Protein AF-A0A2D5PM77-F1 (afdb_monomer)

Secondary structure (DSSP, 8-state):
--HHHHHHHHHHHHHHHT-TT--HHHHHHHHHHHHHHHHHHHHHHHHHHHHHHHHHHHHTT-

Foldseek 3Di:
DALVVLVVLLVVLVVQCPDPPDDPVSVVVSVVVNVVSVVVNVVNVVVVVVVVVVVVVVVVVD

Nearest PDB structures (foldseek):
  6dkm-assembly1_A  TM=9.435E-01  e=1.142E+00  synthetic const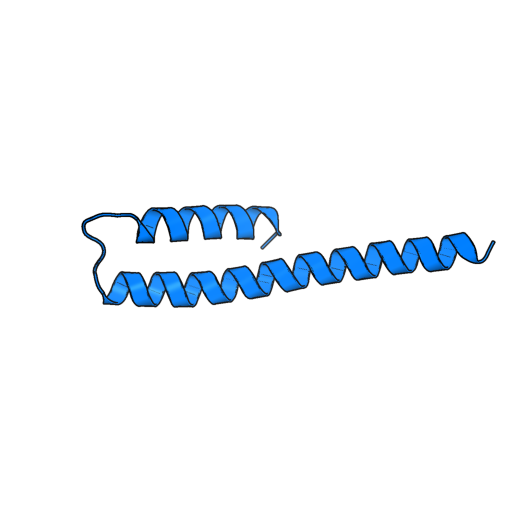ruct
  6dkm-assembly2_C  TM=9.489E-01  e=2.766E+00  synthetic construct
  8eja-assembly1_B  TM=6.454E-01  e=3.169E+00  synthetic construct
  8oir-assembly1_Aa  TM=6.057E-01  e=6.260E+00  Homo sapiens

Structure (mmCIF, N/CA/C/O backbone):
data_AF-A0A2D5PM77-F1
#
_entry.id   AF-A0A2D5PM77-F1
#
loop_
_atom_site.group_PDB
_atom_site.id
_atom_site.type_symbol
_atom_site.label_atom_id
_atom_site.label_alt_id
_atom_site.label_comp_id
_atom_site.label_asym_id
_atom_site.label_entity_id
_atom_site.label_seq_id
_atom_site.pdbx_PDB_ins_code
_atom_site.Cartn_x
_atom_site.Cartn_y
_atom_site.Cartn_z
_ato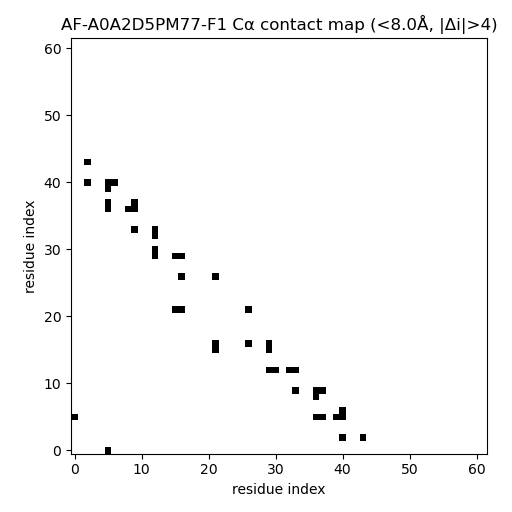m_site.occupancy
_atom_site.B_iso_or_equiv
_atom_site.auth_seq_id
_atom_site.auth_comp_id
_atom_site.auth_asym_id
_atom_site.auth_atom_id
_atom_site.pdbx_PDB_model_num
ATOM 1 N N . MET A 1 1 ? 3.567 9.893 -3.306 1.00 79.88 1 MET A N 1
ATOM 2 C CA . MET A 1 1 ? 3.972 8.892 -2.288 1.00 79.88 1 MET A CA 1
ATOM 3 C C . MET A 1 1 ? 5.173 8.117 -2.829 1.00 79.88 1 MET A C 1
ATOM 5 O O . MET A 1 1 ? 5.363 8.164 -4.037 1.00 79.88 1 MET A O 1
ATOM 9 N N . THR A 1 2 ? 6.001 7.501 -1.984 1.00 95.44 2 THR A N 1
ATOM 10 C CA . THR A 1 2 ? 7.038 6.527 -2.401 1.00 95.44 2 THR A CA 1
ATOM 11 C C . THR A 1 2 ? 6.601 5.124 -1.976 1.00 95.44 2 THR A C 1
ATOM 13 O O . THR A 1 2 ? 5.626 5.003 -1.228 1.00 95.44 2 THR A O 1
ATOM 16 N N . PHE A 1 3 ? 7.290 4.072 -2.427 1.00 95.75 3 PHE A N 1
ATOM 17 C CA . PHE A 1 3 ? 6.983 2.705 -1.997 1.00 95.75 3 PHE A CA 1
ATOM 18 C C . PHE A 1 3 ? 7.133 2.546 -0.475 1.00 95.75 3 PHE A C 1
ATOM 20 O O . PHE A 1 3 ? 6.226 2.045 0.185 1.00 95.75 3 PHE A O 1
ATOM 27 N N . GLU A 1 4 ? 8.212 3.079 0.097 1.00 97.00 4 GLU A N 1
ATOM 28 C CA . GLU A 1 4 ? 8.529 3.026 1.530 1.00 97.00 4 GLU A CA 1
ATOM 29 C C . GLU A 1 4 ? 7.467 3.752 2.354 1.00 97.00 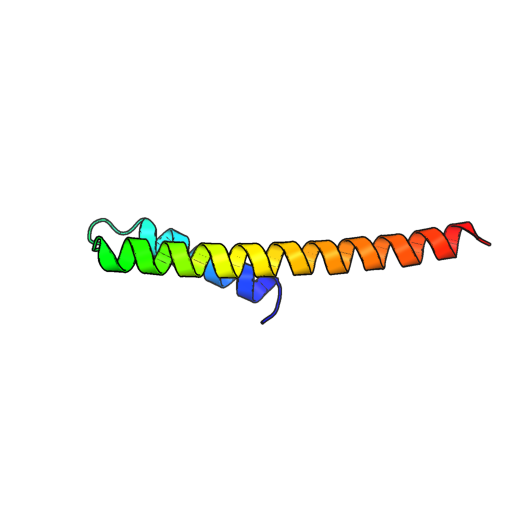4 GLU A C 1
ATOM 31 O O . GLU A 1 4 ? 7.027 3.248 3.384 1.00 97.00 4 GLU A O 1
ATOM 36 N N . LYS A 1 5 ? 6.995 4.910 1.870 1.00 96.69 5 LYS A N 1
ATOM 37 C CA . LYS A 1 5 ? 5.879 5.629 2.500 1.00 96.69 5 LYS A CA 1
ATOM 38 C C . LYS A 1 5 ? 4.579 4.826 2.438 1.00 96.69 5 LYS A C 1
ATOM 40 O O . LYS A 1 5 ? 3.810 4.860 3.392 1.00 96.69 5 LYS A O 1
ATOM 45 N N . GLY A 1 6 ? 4.338 4.104 1.343 1.00 97.12 6 GLY A N 1
ATOM 46 C CA . GLY A 1 6 ? 3.210 3.178 1.235 1.00 97.12 6 GLY A CA 1
ATOM 47 C C . GLY A 1 6 ? 3.308 2.030 2.244 1.00 97.12 6 GLY A C 1
ATOM 48 O O . GLY A 1 6 ? 2.330 1.734 2.920 1.00 97.12 6 GLY A O 1
ATOM 49 N N . MET A 1 7 ? 4.497 1.447 2.422 1.00 97.25 7 MET A N 1
ATOM 50 C CA . MET A 1 7 ? 4.727 0.403 3.429 1.00 97.25 7 MET A CA 1
ATOM 51 C C . MET A 1 7 ? 4.599 0.887 4.862 1.00 97.25 7 MET A C 1
ATOM 53 O O . MET A 1 7 ? 3.996 0.186 5.670 1.00 97.25 7 MET A O 1
ATOM 57 N N . ALA A 1 8 ? 5.116 2.071 5.184 1.00 97.44 8 ALA A N 1
ATOM 58 C CA . ALA A 1 8 ? 4.899 2.673 6.496 1.00 97.44 8 ALA A CA 1
ATOM 59 C C . ALA A 1 8 ? 3.396 2.832 6.768 1.00 97.44 8 ALA A C 1
ATOM 61 O O . ALA A 1 8 ? 2.890 2.349 7.773 1.00 97.44 8 ALA A O 1
ATOM 62 N N . LYS A 1 9 ? 2.662 3.372 5.791 1.00 96.38 9 LYS A N 1
ATOM 63 C CA . LYS A 1 9 ? 1.218 3.565 5.906 1.00 96.38 9 LYS A CA 1
ATOM 64 C C . LYS A 1 9 ? 0.435 2.257 6.068 1.00 96.38 9 LYS A C 1
ATOM 66 O O . LYS A 1 9 ? -0.503 2.220 6.853 1.00 96.38 9 LYS A O 1
ATOM 71 N N . LEU A 1 10 ? 0.804 1.182 5.365 1.00 96.25 10 LEU A N 1
ATOM 72 C CA . LEU A 1 10 ? 0.172 -0.128 5.579 1.00 96.25 10 LEU A CA 1
ATOM 73 C C . LEU A 1 10 ? 0.412 -0.660 6.991 1.00 96.25 10 LEU A C 1
ATOM 75 O O . LEU A 1 10 ? -0.515 -1.197 7.587 1.00 96.25 10 LEU A O 1
ATOM 79 N N . LYS A 1 11 ? 1.622 -0.493 7.538 1.00 95.81 11 LYS A N 1
ATOM 80 C CA . LYS A 1 11 ? 1.919 -0.897 8.919 1.00 95.81 11 LYS A CA 1
ATOM 81 C C . LYS A 1 11 ? 1.063 -0.125 9.920 1.00 95.81 11 LYS A C 1
ATOM 83 O O . LYS A 1 11 ? 0.509 -0.734 10.828 1.00 95.81 11 LYS A O 1
ATOM 88 N N . ASP A 1 12 ? 0.899 1.178 9.712 1.00 95.19 12 ASP A N 1
ATOM 89 C CA . ASP A 1 12 ? 0.069 2.024 10.576 1.00 95.19 12 ASP A CA 1
ATOM 90 C C . ASP A 1 12 ? -1.417 1.626 10.516 1.00 95.19 12 ASP A C 1
ATOM 92 O O . ASP A 1 12 ? -2.106 1.595 11.540 1.00 95.19 12 ASP A O 1
ATOM 96 N N . LEU A 1 13 ? -1.913 1.282 9.321 1.00 94.69 13 LEU A N 1
ATOM 97 C CA . LEU A 1 13 ? -3.283 0.802 9.120 1.00 94.69 13 LEU A CA 1
ATOM 98 C C . LEU A 1 13 ? -3.512 -0.558 9.788 1.00 94.69 13 LEU A C 1
ATOM 100 O O . LEU A 1 13 ? -4.511 -0.727 10.479 1.00 94.69 13 LEU A O 1
ATOM 104 N N . VAL A 1 14 ? -2.575 -1.501 9.645 1.00 94.00 14 VAL A N 1
ATOM 105 C CA . VAL A 1 14 ? -2.643 -2.809 10.319 1.00 94.00 14 VAL A CA 1
ATOM 106 C C . VAL A 1 14 ? -2.614 -2.632 11.834 1.00 94.00 14 VAL A C 1
ATOM 108 O O . VAL A 1 14 ? -3.493 -3.141 12.518 1.00 94.00 14 VAL A O 1
ATOM 111 N N . SER A 1 15 ? -1.689 -1.825 12.356 1.00 92.75 15 SER A N 1
ATOM 112 C CA . SER A 1 15 ? -1.628 -1.532 13.792 1.00 92.75 15 SER A CA 1
ATOM 113 C C . SER A 1 15 ? -2.909 -0.869 14.308 1.00 92.75 15 SER A C 1
ATOM 115 O O . SER A 1 15 ? -3.293 -1.076 15.456 1.00 92.75 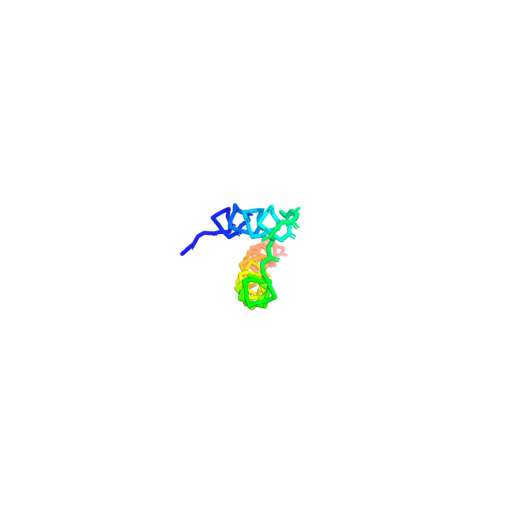15 SER A O 1
ATOM 117 N N . SER A 1 16 ? -3.598 -0.085 13.474 1.00 90.38 16 SER A N 1
ATOM 118 C CA . SER A 1 16 ? -4.898 0.483 13.834 1.00 90.38 16 SER A CA 1
ATOM 119 C C . SER A 1 16 ? -6.001 -0.573 13.874 1.00 90.38 16 SER A C 1
ATOM 121 O O . SER A 1 16 ? -6.785 -0.557 14.818 1.00 90.38 16 SER A O 1
ATOM 123 N N . LEU A 1 17 ? -6.024 -1.507 12.917 1.00 90.88 17 LEU A N 1
ATOM 124 C CA . LEU A 1 17 ? -6.959 -2.640 12.884 1.00 90.88 17 LEU A CA 1
ATOM 125 C C . LEU A 1 17 ? -6.770 -3.616 14.058 1.00 90.88 17 LEU A C 1
ATOM 127 O O . LEU A 1 17 ? -7.720 -4.282 14.451 1.00 90.88 17 LEU A O 1
ATOM 131 N N . GLU A 1 18 ? -5.569 -3.693 14.631 1.00 91.75 18 GLU A N 1
ATOM 132 C CA . GLU A 1 18 ? -5.255 -4.547 15.787 1.00 91.75 18 GLU A CA 1
ATOM 133 C C . GLU A 1 18 ? -5.675 -3.940 17.139 1.00 91.75 18 GLU A C 1
ATOM 135 O O . GLU A 1 18 ? -5.563 -4.596 18.175 1.00 91.75 18 GLU A O 1
ATOM 140 N N . LYS A 1 19 ? -6.161 -2.691 17.168 1.00 92.06 19 LYS A N 1
ATOM 141 C CA . LYS A 1 19 ? -6.618 -2.052 18.410 1.00 92.06 19 LYS A CA 1
ATOM 142 C C . LYS A 1 19 ? -7.901 -2.715 18.912 1.00 92.06 19 LYS A C 1
ATOM 144 O O . LYS A 1 19 ? -8.895 -2.762 18.198 1.00 92.06 19 LYS A O 1
ATOM 149 N N . GLU A 1 20 ? -7.922 -3.100 20.188 1.00 84.94 20 GLU A N 1
ATOM 150 C CA . GLU A 1 20 ? -9.066 -3.779 20.829 1.00 84.94 20 GLU A CA 1
ATOM 151 C C . GLU A 1 20 ? -10.391 -2.992 20.782 1.00 84.94 20 GLU A C 1
ATOM 153 O O . GLU A 1 20 ? -11.459 -3.588 20.866 1.00 84.94 20 GLU A O 1
ATOM 158 N N . ASN A 1 21 ? -10.333 -1.663 20.631 1.00 90.88 21 ASN A N 1
ATOM 159 C CA . ASN A 1 21 ? -11.498 -0.769 20.648 1.00 90.88 21 ASN A CA 1
ATOM 160 C C . ASN A 1 21 ? -11.764 -0.080 19.300 1.00 90.88 21 ASN A C 1
ATOM 162 O O . ASN A 1 21 ? -12.351 1.002 19.277 1.00 90.88 21 ASN A O 1
ATOM 166 N N . ILE A 1 22 ? -11.307 -0.650 18.183 1.00 92.62 22 ILE A N 1
ATOM 167 C CA . ILE A 1 22 ? -11.641 -0.103 16.866 1.00 92.62 22 ILE A CA 1
ATOM 168 C C . ILE A 1 22 ? -13.138 -0.282 16.576 1.00 92.62 22 ILE A C 1
ATOM 170 O O . ILE A 1 22 ? -13.706 -1.360 16.763 1.00 92.62 22 ILE A O 1
ATOM 174 N N . SER A 1 23 ? -13.801 0.781 16.120 1.00 95.62 23 SER A N 1
ATOM 175 C CA . SER A 1 23 ? -15.198 0.682 15.697 1.00 95.62 23 SER A CA 1
ATOM 176 C C . SER A 1 23 ? -15.332 -0.022 14.340 1.00 95.62 23 SER A C 1
ATOM 178 O O . SER A 1 23 ? -14.383 -0.121 13.556 1.00 95.62 23 SER A O 1
ATOM 180 N N . LEU A 1 24 ? -16.539 -0.503 14.031 1.00 93.38 24 LEU A N 1
ATOM 181 C CA . LEU A 1 24 ? -16.830 -1.116 12.731 1.00 93.38 24 LEU A CA 1
ATOM 182 C C . LEU A 1 24 ? -16.564 -0.141 11.574 1.00 93.38 24 LEU A C 1
ATOM 184 O O . LEU A 1 24 ? -15.928 -0.514 10.591 1.00 93.38 24 LEU A O 1
ATOM 188 N N . GLU A 1 25 ? -17.002 1.110 11.717 1.00 94.62 25 GLU A N 1
ATOM 189 C CA . GLU A 1 25 ? -16.821 2.155 10.706 1.00 94.62 25 GLU A CA 1
ATOM 190 C C . GLU A 1 25 ? -15.332 2.427 10.441 1.00 94.62 25 GLU A C 1
ATOM 192 O O . GLU A 1 25 ? -14.888 2.442 9.293 1.00 94.62 25 GLU A O 1
ATOM 197 N N . GLU A 1 26 ? -14.531 2.559 11.504 1.00 93.00 26 GLU A N 1
ATOM 198 C CA . GLU A 1 26 ? -13.080 2.752 11.399 1.00 93.00 26 GLU A CA 1
ATOM 199 C C . GLU A 1 26 ? -12.378 1.534 10.792 1.00 93.00 26 GLU A C 1
ATOM 201 O O . GLU A 1 26 ? -11.411 1.688 10.040 1.00 93.00 26 GLU A O 1
ATOM 206 N N . SER A 1 27 ? -12.869 0.325 11.080 1.00 93.56 27 SER A N 1
ATOM 207 C CA . SER A 1 27 ? -12.346 -0.916 10.500 1.00 93.56 27 SER A CA 1
ATOM 208 C C . SER A 1 27 ? -12.580 -0.961 8.991 1.00 93.56 27 SER A C 1
ATOM 210 O O . SER A 1 27 ? -11.661 -1.267 8.228 1.00 93.56 27 SER A O 1
ATOM 212 N N . ILE A 1 28 ? -13.785 -0.592 8.545 1.00 95.19 28 ILE A N 1
ATOM 213 C CA . ILE A 1 28 ? -14.135 -0.505 7.121 1.00 95.19 28 ILE A CA 1
ATOM 214 C C . ILE A 1 28 ? -13.282 0.563 6.433 1.00 95.19 28 ILE A C 1
ATOM 216 O O . ILE A 1 28 ? -12.672 0.290 5.398 1.00 95.19 28 ILE A O 1
ATOM 220 N N . GLN A 1 29 ? -13.164 1.752 7.028 1.00 95.19 29 GLN A N 1
ATOM 221 C CA . GLN A 1 29 ? -12.355 2.835 6.473 1.00 95.19 29 GLN A CA 1
ATOM 222 C C . GLN A 1 29 ? -10.873 2.446 6.357 1.00 95.19 29 GLN A C 1
ATOM 224 O O . GLN A 1 29 ? -10.254 2.661 5.311 1.00 95.19 29 GLN A O 1
ATOM 229 N N . SER A 1 30 ? -10.313 1.825 7.398 1.00 94.50 30 SER A N 1
ATOM 230 C CA . SER A 1 30 ? -8.921 1.357 7.409 1.00 94.50 30 SER A CA 1
ATOM 231 C C . SER A 1 30 ? -8.679 0.294 6.336 1.00 94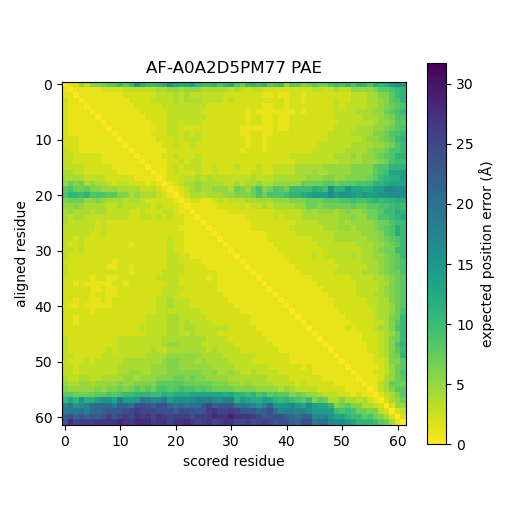.50 30 SER A C 1
ATOM 233 O O . SER A 1 30 ? -7.646 0.311 5.664 1.00 94.50 30 SER A O 1
ATOM 235 N N . PHE A 1 31 ? -9.645 -0.602 6.116 1.00 92.94 31 PHE A N 1
ATOM 236 C CA . PHE A 1 31 ? -9.577 -1.615 5.065 1.00 92.94 31 PHE A CA 1
ATOM 237 C C . PHE A 1 31 ? -9.640 -1.004 3.655 1.00 92.94 31 PHE A C 1
ATOM 239 O O . PHE A 1 31 ? -8.821 -1.328 2.787 1.00 92.94 31 PHE A O 1
ATOM 246 N N . GLU A 1 32 ? -10.570 -0.079 3.409 1.00 96.12 32 GLU A N 1
ATOM 247 C CA . GLU A 1 32 ? -10.661 0.634 2.130 1.00 96.12 32 GLU A CA 1
ATOM 248 C C . GLU A 1 32 ? -9.391 1.431 1.819 1.00 96.12 32 GLU A C 1
ATOM 250 O O . GLU A 1 32 ? -8.938 1.495 0.673 1.00 96.12 32 GLU A O 1
ATOM 255 N N . GLU A 1 33 ? -8.800 2.059 2.830 1.00 96.31 33 GLU A N 1
ATOM 256 C CA . GLU A 1 33 ? -7.545 2.774 2.669 1.00 96.31 33 GLU A CA 1
ATOM 257 C C . GLU A 1 33 ? -6.379 1.811 2.425 1.00 96.31 33 GLU A C 1
ATOM 259 O O . GLU A 1 33 ? -5.593 2.017 1.494 1.00 96.31 33 GLU A O 1
ATOM 264 N N . GLY A 1 34 ? -6.312 0.717 3.183 1.00 96.31 34 GLY A 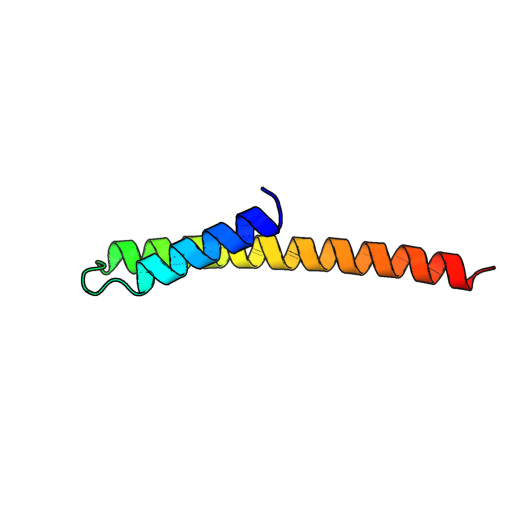N 1
ATOM 265 C CA . GLY A 1 34 ? -5.304 -0.328 3.031 1.00 96.31 34 GLY A CA 1
ATOM 266 C C . GLY A 1 34 ? -5.289 -0.904 1.621 1.00 96.31 34 GLY A C 1
ATOM 267 O O . GLY A 1 34 ? -4.243 -0.933 0.975 1.00 96.31 34 GLY A O 1
ATOM 268 N N . THR A 1 35 ? -6.455 -1.256 1.075 1.00 96.62 35 THR A N 1
ATOM 269 C CA . THR A 1 35 ? -6.562 -1.784 -0.297 1.00 96.62 35 THR A CA 1
ATOM 270 C C . THR A 1 35 ? -6.087 -0.786 -1.359 1.00 96.62 35 THR A C 1
ATOM 272 O O . THR A 1 35 ? -5.446 -1.182 -2.337 1.00 96.62 35 THR A O 1
ATOM 275 N N . LYS A 1 36 ? -6.328 0.520 -1.175 1.00 97.25 36 LYS A N 1
ATOM 276 C CA . LYS A 1 36 ? -5.806 1.568 -2.075 1.00 97.25 36 LYS A CA 1
ATOM 277 C C . LYS A 1 36 ? -4.280 1.658 -2.009 1.00 97.25 36 LYS A C 1
ATOM 279 O O . LYS A 1 36 ? -3.634 1.800 -3.051 1.00 97.25 36 LYS A O 1
ATOM 284 N N . VAL A 1 37 ? -3.703 1.573 -0.810 1.00 97.69 37 VAL A N 1
ATOM 285 C CA . VAL A 1 37 ? -2.248 1.634 -0.609 1.00 97.69 37 VAL A CA 1
ATOM 286 C C . VAL A 1 37 ? -1.564 0.373 -1.149 1.00 97.69 37 VAL A C 1
ATOM 288 O O . VAL A 1 37 ? -0.568 0.506 -1.859 1.00 97.69 37 VAL A O 1
ATOM 291 N N . VAL A 1 38 ? -2.130 -0.820 -0.932 1.00 97.56 38 VAL A N 1
ATOM 292 C CA . VAL A 1 38 ? -1.637 -2.083 -1.518 1.00 97.56 38 VAL A CA 1
ATOM 293 C C . VAL A 1 38 ? -1.553 -1.972 -3.040 1.00 97.56 38 VAL A C 1
ATOM 295 O O . VAL A 1 38 ? -0.468 -2.110 -3.602 1.00 97.56 38 VAL A O 1
ATOM 298 N N . LYS A 1 39 ? -2.649 -1.582 -3.706 1.00 97.56 39 LYS A N 1
ATOM 299 C CA . LYS A 1 39 ? -2.678 -1.396 -5.170 1.00 97.56 39 LYS A CA 1
ATOM 300 C C . LYS A 1 39 ? -1.664 -0.369 -5.670 1.00 97.56 39 LYS A C 1
ATOM 302 O O . LYS A 1 39 ? -1.234 -0.401 -6.823 1.00 97.56 39 LYS A O 1
ATOM 307 N N . TYR A 1 40 ? -1.341 0.635 -4.861 1.00 96.94 40 TYR A N 1
ATOM 308 C CA . TYR A 1 40 ? -0.291 1.589 -5.202 1.00 96.94 40 TYR A CA 1
ATOM 309 C C . TYR A 1 40 ? 1.098 0.936 -5.137 1.00 96.94 40 TYR A C 1
ATOM 311 O O . TYR A 1 40 ? 1.890 1.102 -6.063 1.00 96.94 40 TYR A O 1
ATOM 319 N N . CYS A 1 41 ? 1.380 0.187 -4.074 1.00 97.69 41 CYS A N 1
ATOM 320 C CA . CYS A 1 41 ? 2.662 -0.479 -3.869 1.00 97.69 41 CYS A CA 1
ATOM 321 C C . CYS A 1 41 ? 2.919 -1.579 -4.905 1.00 97.69 41 CYS A C 1
ATOM 323 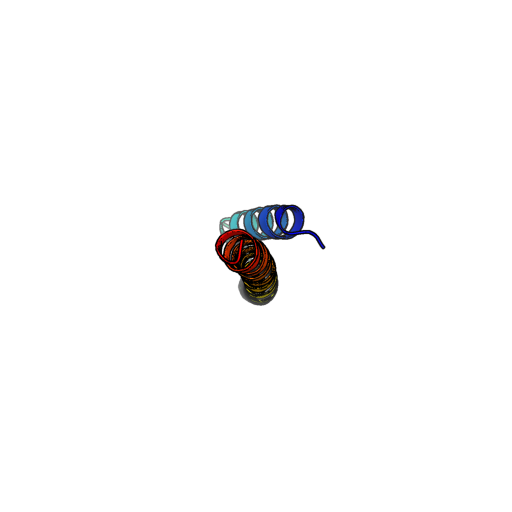O O . CYS A 1 41 ? 4.013 -1.620 -5.458 1.00 97.69 41 CYS A O 1
ATOM 325 N N . GLU A 1 42 ? 1.909 -2.380 -5.247 1.00 97.62 42 GLU A N 1
ATOM 326 C CA . GLU A 1 42 ? 1.985 -3.380 -6.324 1.00 97.62 42 GLU A CA 1
ATOM 327 C C . GLU A 1 42 ? 2.361 -2.745 -7.665 1.00 97.62 42 GLU A C 1
ATOM 329 O O . GLU A 1 42 ? 3.263 -3.218 -8.351 1.00 97.62 42 GLU A O 1
ATOM 334 N N . ARG A 1 43 ? 1.728 -1.617 -8.019 1.00 97.44 43 ARG A N 1
ATOM 335 C CA . ARG A 1 43 ? 2.081 -0.874 -9.238 1.00 97.44 43 ARG A CA 1
ATOM 336 C C . ARG A 1 43 ? 3.523 -0.384 -9.208 1.00 97.44 43 ARG A C 1
ATOM 338 O O . ARG A 1 43 ? 4.207 -0.472 -10.216 1.00 97.44 43 ARG A O 1
ATOM 345 N N . LYS A 1 44 ? 4.004 0.100 -8.060 1.00 97.25 44 LYS A N 1
ATOM 346 C CA . LYS A 1 44 ? 5.396 0.549 -7.927 1.00 97.25 44 LYS A CA 1
ATOM 347 C C . LYS A 1 44 ? 6.416 -0.572 -8.039 1.00 97.25 44 LYS A C 1
ATOM 349 O O . LYS A 1 44 ? 7.470 -0.334 -8.618 1.00 97.25 44 LYS A O 1
ATOM 354 N N . LEU A 1 45 ? 6.104 -1.755 -7.519 1.00 97.56 45 LEU A N 1
ATOM 355 C CA . LEU A 1 45 ? 6.944 -2.934 -7.712 1.00 97.56 45 LEU A CA 1
ATOM 356 C C . LEU A 1 45 ? 6.968 -3.341 -9.181 1.00 97.56 45 LEU A C 1
ATOM 358 O O . LEU A 1 45 ? 8.047 -3.479 -9.742 1.00 97.56 45 LEU A O 1
ATOM 362 N N . LYS A 1 46 ? 5.801 -3.398 -9.830 1.00 97.31 46 LYS A N 1
ATOM 363 C CA . LYS A 1 46 ? 5.709 -3.713 -11.256 1.00 97.31 46 LYS A CA 1
ATOM 364 C C . LYS A 1 46 ? 6.495 -2.733 -12.131 1.00 97.31 46 LYS A C 1
ATOM 366 O O . LYS A 1 46 ? 7.287 -3.165 -12.957 1.00 97.31 46 LYS A O 1
ATOM 371 N N . ASP A 1 47 ? 6.346 -1.426 -11.905 1.00 96.56 47 ASP A N 1
ATOM 372 C CA . ASP A 1 47 ? 7.113 -0.401 -12.628 1.00 96.56 47 ASP A CA 1
ATOM 373 C C . ASP A 1 47 ? 8.635 -0.613 -12.467 1.00 96.56 47 ASP A C 1
ATOM 375 O O . ASP A 1 47 ? 9.413 -0.371 -13.393 1.00 96.56 47 ASP A O 1
ATOM 379 N N . ALA A 1 48 ? 9.077 -1.030 -11.275 1.00 96.38 48 ALA A N 1
ATOM 380 C CA . ALA A 1 48 ? 10.483 -1.297 -10.991 1.00 96.38 48 ALA A CA 1
ATOM 381 C C . ALA A 1 48 ? 10.971 -2.583 -11.674 1.00 96.38 48 ALA A C 1
ATOM 383 O O . ALA A 1 48 ? 12.043 -2.570 -12.276 1.00 96.38 48 ALA A O 1
ATOM 384 N N . GLU A 1 49 ? 10.183 -3.657 -11.623 1.00 96.56 49 GLU A N 1
ATOM 385 C CA . GLU A 1 49 ? 10.452 -4.922 -12.316 1.00 96.56 49 GLU A CA 1
ATOM 386 C C . GLU A 1 49 ? 10.555 -4.717 -13.830 1.00 96.56 49 GLU A C 1
ATOM 388 O O . GLU A 1 49 ? 11.544 -5.129 -14.435 1.00 96.56 49 GLU A O 1
ATOM 393 N N . ASP A 1 50 ? 9.595 -4.008 -14.430 1.00 97.06 50 ASP A N 1
ATOM 394 C CA . ASP A 1 50 ? 9.579 -3.701 -15.864 1.00 97.06 50 ASP A CA 1
ATOM 395 C C . ASP A 1 50 ? 10.826 -2.899 -16.270 1.00 97.06 50 ASP A C 1
ATOM 397 O O . ASP A 1 50 ? 11.441 -3.160 -17.307 1.00 97.06 50 ASP A O 1
ATOM 401 N N . ARG A 1 51 ? 11.256 -1.953 -15.425 1.00 95.88 51 ARG A N 1
ATOM 402 C CA . ARG A 1 51 ? 12.476 -1.174 -15.662 1.00 95.88 51 ARG A CA 1
ATOM 403 C C . ARG A 1 51 ? 13.740 -2.028 -15.576 1.00 95.88 51 ARG A C 1
ATOM 405 O O . ARG A 1 51 ? 14.631 -1.853 -16.403 1.00 95.88 51 ARG A O 1
ATOM 412 N N . VAL A 1 52 ? 13.838 -2.917 -14.586 1.00 96.44 52 VAL A N 1
ATOM 413 C CA . VAL A 1 52 ? 14.973 -3.845 -14.454 1.00 96.44 52 VAL A CA 1
ATOM 414 C C . VAL A 1 52 ? 15.029 -4.772 -15.661 1.00 96.44 52 VAL A C 1
ATOM 416 O O . VAL A 1 52 ? 16.089 -4.916 -16.264 1.00 96.44 52 VAL A O 1
ATOM 419 N N . LYS A 1 53 ? 13.885 -5.329 -16.065 1.00 95.56 53 LYS A N 1
ATOM 420 C CA . LYS A 1 53 ? 13.783 -6.186 -17.243 1.00 95.56 53 LYS A CA 1
ATOM 421 C C . LYS A 1 53 ? 14.241 -5.468 -18.512 1.00 95.56 53 LYS A C 1
ATOM 423 O O . LYS A 1 53 ? 15.063 -6.004 -19.237 1.00 95.56 53 LYS A O 1
ATOM 428 N N . A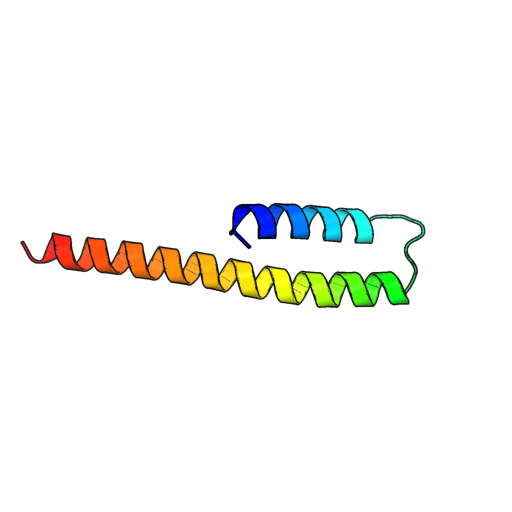LA A 1 54 ? 13.788 -4.235 -18.739 1.00 95.19 54 ALA A N 1
ATOM 429 C CA . ALA A 1 54 ? 14.199 -3.458 -19.907 1.00 95.19 54 ALA A CA 1
ATOM 430 C C . ALA A 1 54 ? 15.716 -3.196 -19.956 1.00 95.19 54 ALA A C 1
ATOM 432 O O . ALA A 1 54 ? 16.291 -3.162 -21.039 1.00 95.19 54 ALA A O 1
ATOM 433 N N . ILE A 1 55 ? 16.368 -3.014 -18.800 1.00 94.75 55 ILE A N 1
ATOM 434 C CA . ILE A 1 55 ? 17.829 -2.864 -18.726 1.00 94.75 55 ILE A CA 1
ATOM 435 C C . ILE A 1 55 ? 18.527 -4.183 -19.079 1.00 94.75 55 ILE A C 1
ATOM 437 O O . ILE A 1 55 ? 19.485 -4.163 -19.846 1.00 94.75 55 ILE A O 1
ATOM 441 N N . LEU A 1 56 ? 18.043 -5.311 -18.549 1.00 93.31 56 LEU A N 1
ATOM 442 C CA . LEU A 1 56 ? 18.610 -6.637 -18.821 1.00 93.31 56 LEU A CA 1
ATOM 443 C C . LEU A 1 56 ? 18.462 -7.031 -20.299 1.00 93.31 56 LEU A C 1
ATOM 445 O O . LEU A 1 56 ? 19.442 -7.413 -20.935 1.00 93.31 56 LEU A O 1
ATOM 449 N N . ASP A 1 57 ? 17.272 -6.825 -20.868 1.00 91.25 57 ASP A N 1
ATOM 450 C CA . ASP A 1 57 ? 16.985 -7.095 -22.281 1.00 91.25 57 ASP A CA 1
ATOM 451 C C . ASP A 1 57 ? 17.878 -6.244 -23.214 1.00 91.25 57 ASP A C 1
ATOM 453 O O . ASP A 1 57 ? 18.223 -6.673 -24.313 1.00 91.25 57 ASP A O 1
ATOM 457 N N . GLN A 1 58 ? 18.277 -5.036 -22.788 1.00 77.31 58 GLN A N 1
ATOM 458 C CA . GLN A 1 58 ? 19.228 -4.189 -23.520 1.00 77.31 58 GLN A CA 1
ATOM 459 C C . GLN A 1 58 ? 20.684 -4.641 -23.360 1.00 77.31 58 GLN A C 1
ATOM 461 O O . GLN A 1 58 ? 21.456 -4.501 -24.307 1.00 77.31 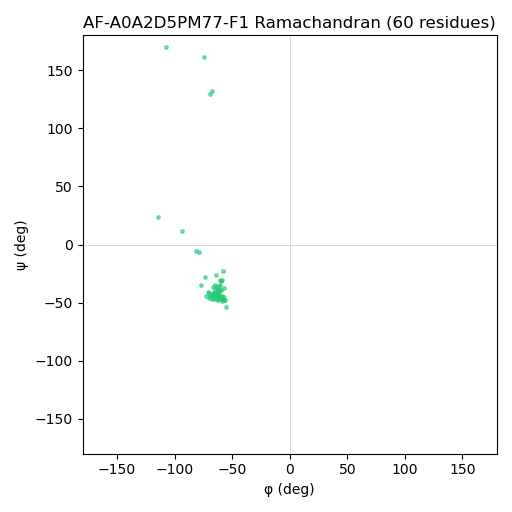58 GLN A O 1
ATOM 466 N N . SER A 1 59 ? 21.073 -5.161 -22.192 1.00 73.06 59 SER A N 1
ATOM 467 C CA . SER A 1 59 ? 22.434 -5.660 -21.965 1.00 73.06 59 SER A CA 1
ATOM 468 C C . SER A 1 59 ? 22.716 -6.991 -22.662 1.00 73.06 59 SER A C 1
ATOM 470 O O . SER A 1 59 ? 23.858 -7.226 -23.040 1.00 73.06 59 SER A O 1
ATOM 472 N N . ASP A 1 60 ? 21.693 -7.820 -22.891 1.00 63.22 60 ASP A N 1
ATOM 473 C CA . ASP A 1 60 ? 21.818 -9.104 -23.600 1.00 63.22 60 ASP A CA 1
ATOM 474 C C . ASP A 1 60 ? 21.885 -8.951 -25.138 1.00 63.22 60 ASP A C 1
ATOM 476 O O . ASP A 1 60 ? 22.115 -9.923 -25.858 1.00 63.22 60 ASP A O 1
ATOM 480 N N . LEU A 1 61 ? 21.695 -7.732 -25.661 1.00 57.81 61 LEU A N 1
ATOM 481 C CA . LEU A 1 61 ? 21.791 -7.389 -27.088 1.00 57.81 61 LEU A CA 1
ATOM 482 C C . LEU A 1 61 ? 23.189 -6.884 -27.517 1.00 57.81 61 LEU A C 1
ATOM 484 O O . LEU A 1 61 ? 23.320 -6.361 -28.628 1.00 57.81 61 LEU A O 1
ATOM 488 N N . GLN A 1 62 ? 24.220 -7.024 -26.673 1.00 47.75 62 GLN A N 1
ATOM 489 C CA . GLN A 1 62 ? 25.611 -6.644 -26.982 1.00 47.75 62 GLN A CA 1
ATOM 490 C C . GLN A 1 62 ? 26.557 -7.836 -27.124 1.00 47.75 62 GLN A C 1
ATOM 492 O O . GLN A 1 62 ? 26.463 -8.782 -26.314 1.00 47.75 62 GLN A O 1
#

Mean predicted aligned error: 4.43 Å

Radius of gyration: 17.13 Å; Cα contacts (8 Å, |Δi|>4): 22; chains: 1; bounding box: 42×18×48 Å

Sequence (62 aa):
MTFEKGMAKLKDLVSSLEKENISLEESIQSFEEGTKVVKYCERKLKDAEDRVKAILDQSDLQ

pLDDT: mean 92.39, std 9.47, range [47.75, 97.69]

Solvent-accessible surface area (backbone atoms only — not comparable to full-atom values): 3531 Å² total; per-residue (Å²): 137,53,62,68,56,38,53,52,50,45,52,53,40,51,59,50,65,68,40,95,82,62,48,71,69,58,46,52,51,40,49,59,50,42,55,54,41,50,58,50,40,54,49,53,50,49,56,50,51,54,51,52,48,55,51,52,62,57,61,74,74,110